Protein AF-A0A2R5FWH2-F1 (afdb_monomer_lite)

Organism: NCBI:txid2005467

Radius of gyration: 20.47 Å; chains: 1; bounding box: 29×84×35 Å

pLDDT: mean 79.4, std 21.82, range [32.06, 98.62]

Foldseek 3Di:
DDDDDDDDPDPPPPPPPPPPDQDPQLDDDDDLVVLVVVVVVDVDAEEEEEADQAQNSNVVVLVPPPRYPYYAYEHCDPPHPGPYNDQLLDLVVLVVDDQEQEYEYEFRADPSVVSNLVSRQVRHNFWYWYFYDPDPVDTDIDIGTD

Structure (mmCIF, N/CA/C/O backbone):
data_AF-A0A2R5FWH2-F1
#
_entry.id   AF-A0A2R5FWH2-F1
#
loop_
_atom_site.group_PDB
_atom_site.id
_atom_site.type_symbol
_atom_site.label_atom_id
_atom_site.label_alt_id
_atom_site.label_comp_id
_atom_site.label_asym_id
_atom_site.label_entity_id
_atom_site.label_seq_id
_atom_site.pdbx_PDB_ins_code
_atom_site.Cartn_x
_atom_site.Cartn_y
_atom_site.Cartn_z
_atom_site.occupancy
_atom_site.B_iso_or_equiv
_atom_site.auth_seq_id
_atom_site.auth_comp_id
_atom_site.auth_asym_id
_atom_site.auth_atom_id
_atom_site.pdbx_PDB_model_num
ATOM 1 N N . MET A 1 1 ? 9.923 -73.075 -18.340 1.00 40.28 1 MET A N 1
ATOM 2 C CA . MET A 1 1 ? 9.689 -71.994 -19.320 1.00 40.28 1 MET A CA 1
ATOM 3 C C . MET A 1 1 ? 8.964 -70.892 -18.570 1.00 40.28 1 MET A C 1
ATOM 5 O O . MET A 1 1 ? 7.863 -71.122 -18.092 1.00 40.28 1 MET A O 1
ATOM 9 N N . THR A 1 2 ? 9.668 -69.800 -18.305 1.00 34.47 2 THR A N 1
ATOM 10 C CA . THR A 1 2 ? 9.343 -68.722 -17.359 1.00 34.47 2 THR A CA 1
ATOM 11 C C . THR A 1 2 ? 8.909 -67.447 -18.097 1.00 34.47 2 THR A C 1
ATOM 13 O O . THR A 1 2 ? 9.240 -67.291 -19.268 1.00 34.47 2 THR A O 1
ATOM 16 N N . VAL A 1 3 ? 8.317 -66.510 -17.332 1.00 32.06 3 VAL A N 1
ATOM 17 C CA . VAL A 1 3 ? 8.095 -65.067 -17.622 1.00 32.06 3 VAL A CA 1
ATOM 18 C C . VAL A 1 3 ? 6.902 -64.799 -18.577 1.00 32.06 3 VAL A C 1
ATOM 20 O O . VAL A 1 3 ? 6.757 -65.483 -19.574 1.00 32.06 3 VAL A O 1
ATOM 23 N N . ALA A 1 4 ? 5.957 -63.874 -18.365 1.00 36.44 4 ALA A N 1
ATOM 24 C CA . ALA A 1 4 ? 5.903 -62.674 -17.533 1.00 36.44 4 ALA A CA 1
ATOM 25 C C . ALA A 1 4 ? 4.444 -62.341 -17.162 1.00 36.44 4 ALA A C 1
ATOM 27 O O . ALA A 1 4 ? 3.559 -62.390 -18.015 1.00 36.44 4 ALA A O 1
ATOM 28 N N . GLN A 1 5 ? 4.215 -61.932 -15.915 1.00 40.81 5 GLN A N 1
ATOM 29 C CA . GLN A 1 5 ? 3.022 -61.191 -15.516 1.00 40.81 5 GLN A CA 1
ATOM 30 C C . GLN A 1 5 ? 3.054 -59.793 -16.143 1.00 40.81 5 GLN A C 1
ATOM 32 O O . GLN A 1 5 ? 4.083 -59.116 -16.142 1.00 40.81 5 GLN A O 1
ATOM 37 N N . LEU A 1 6 ? 1.906 -59.382 -16.673 1.00 37.62 6 LEU A N 1
ATOM 38 C CA . LEU A 1 6 ? 1.651 -58.072 -17.252 1.00 37.62 6 LEU A CA 1
ATOM 39 C C . LEU A 1 6 ? 1.689 -57.008 -16.136 1.00 37.62 6 LEU A C 1
ATOM 41 O O . LEU A 1 6 ? 0.674 -56.691 -15.524 1.00 37.62 6 LEU A O 1
ATOM 45 N N . LEU A 1 7 ? 2.876 -56.484 -15.833 1.00 35.38 7 LEU A N 1
ATOM 46 C CA . LEU A 1 7 ? 3.031 -55.260 -15.053 1.00 35.38 7 LEU A CA 1
ATOM 47 C C . LEU A 1 7 ? 2.905 -54.086 -16.023 1.00 35.38 7 LEU A C 1
ATOM 49 O O . LEU A 1 7 ? 3.865 -53.694 -16.683 1.00 35.38 7 LEU A O 1
ATOM 53 N N . THR A 1 8 ? 1.698 -53.539 -16.134 1.00 37.88 8 THR A N 1
ATOM 54 C CA . THR A 1 8 ? 1.488 -52.216 -16.721 1.00 37.88 8 THR A CA 1
ATOM 55 C C . THR A 1 8 ? 2.239 -51.203 -15.865 1.00 37.88 8 THR A C 1
ATOM 57 O O . THR A 1 8 ? 1.856 -50.946 -14.723 1.00 37.88 8 THR A O 1
ATOM 60 N N . SER A 1 9 ? 3.323 -50.652 -16.405 1.00 37.91 9 SER A N 1
ATOM 61 C CA . SER A 1 9 ? 4.023 -49.514 -15.824 1.00 37.91 9 SER A CA 1
ATOM 62 C C . SER A 1 9 ? 3.043 -48.348 -15.722 1.00 37.91 9 SER A C 1
ATOM 64 O O . SER A 1 9 ? 2.690 -47.739 -16.733 1.00 37.91 9 SER A O 1
ATOM 66 N N . GLN A 1 10 ? 2.580 -48.052 -14.508 1.00 35.19 10 GLN A N 1
ATOM 67 C CA . GLN A 1 10 ? 1.988 -46.758 -14.215 1.00 35.19 10 GLN A CA 1
ATOM 68 C C . GLN A 1 10 ? 3.077 -45.721 -14.469 1.00 35.19 10 GLN A C 1
ATOM 70 O O . GLN A 1 10 ? 4.102 -45.689 -13.787 1.00 35.19 10 GLN A O 1
ATOM 75 N N . SER A 1 11 ? 2.885 -44.917 -15.507 1.00 35.78 11 SER A N 1
ATOM 76 C CA . SER A 1 11 ? 3.635 -43.695 -15.731 1.00 35.78 11 SER A CA 1
ATOM 77 C C . SER A 1 11 ? 3.403 -42.806 -14.516 1.00 35.78 11 SER A C 1
ATOM 79 O O . SER A 1 11 ? 2.369 -42.154 -14.389 1.00 35.78 11 SER A O 1
ATOM 81 N N . HIS A 1 12 ? 4.352 -42.841 -13.582 1.00 38.41 12 HIS A N 1
ATOM 82 C CA . HIS A 1 12 ? 4.412 -41.900 -12.482 1.00 38.41 12 HIS A CA 1
ATOM 83 C C . HIS A 1 12 ? 4.396 -40.497 -13.074 1.00 38.41 12 HIS A C 1
ATOM 85 O O . HIS A 1 12 ? 5.281 -40.123 -13.843 1.00 38.41 12 HIS A O 1
ATOM 91 N N . THR A 1 13 ? 3.351 -39.753 -12.732 1.00 38.53 13 THR A N 1
ATOM 92 C CA . THR A 1 13 ? 3.195 -38.335 -13.011 1.00 38.53 13 THR A CA 1
ATOM 93 C C . THR A 1 13 ? 4.427 -37.620 -12.469 1.00 38.53 13 THR A C 1
ATOM 95 O O . THR A 1 13 ? 4.547 -37.394 -11.265 1.00 38.53 13 THR A O 1
ATOM 98 N N . SER A 1 14 ? 5.384 -37.309 -13.343 1.00 38.47 14 SER A N 1
ATOM 99 C CA . SER A 1 14 ? 6.437 -36.356 -13.024 1.00 38.47 14 SER A CA 1
ATOM 100 C C . SER A 1 14 ? 5.734 -35.035 -12.762 1.00 38.47 14 SER A C 1
ATOM 102 O O . SER A 1 14 ? 5.259 -34.392 -13.695 1.00 38.47 14 SER A O 1
ATOM 104 N N . ALA A 1 15 ? 5.609 -34.674 -11.484 1.00 41.28 15 ALA A N 1
ATOM 105 C CA . ALA A 1 15 ? 5.287 -33.320 -11.085 1.00 41.28 15 ALA A CA 1
ATOM 106 C C . ALA A 1 15 ? 6.289 -32.418 -11.805 1.00 41.28 15 ALA A C 1
ATOM 108 O O . ALA A 1 15 ? 7.490 -32.453 -11.527 1.00 41.28 15 ALA A O 1
ATOM 109 N N . SER A 1 16 ? 5.801 -31.704 -12.814 1.00 39.47 16 SER A N 1
ATOM 110 C CA . SER A 1 16 ? 6.549 -30.669 -13.495 1.00 39.47 16 SER A CA 1
ATOM 111 C C . SER A 1 16 ? 6.979 -29.684 -12.422 1.00 39.47 16 SER A C 1
ATOM 113 O O . SER A 1 16 ? 6.147 -28.994 -11.837 1.00 39.47 16 SER A O 1
ATOM 115 N N . ILE A 1 17 ? 8.277 -29.675 -12.125 1.00 40.78 17 ILE A N 1
ATOM 116 C CA . ILE A 1 17 ? 8.914 -28.572 -11.424 1.00 40.78 17 ILE A CA 1
ATOM 117 C C . ILE A 1 17 ? 8.650 -27.370 -12.324 1.00 40.78 17 ILE A C 1
ATOM 119 O O . ILE A 1 17 ? 9.287 -27.230 -13.368 1.00 40.78 17 ILE A O 1
ATOM 123 N N . GLU A 1 18 ? 7.647 -26.565 -11.978 1.00 43.78 18 GLU A N 1
ATOM 124 C CA . GLU A 1 18 ? 7.451 -25.273 -12.608 1.00 43.78 18 GLU A CA 1
ATOM 125 C C . GLU A 1 18 ? 8.722 -24.477 -12.339 1.00 43.78 18 GLU A C 1
ATOM 127 O O . GLU A 1 18 ? 8.986 -24.001 -11.234 1.00 43.78 18 GLU A O 1
ATOM 132 N N . THR A 1 19 ? 9.571 -24.385 -13.356 1.00 36.81 19 THR A N 1
ATOM 133 C CA . THR A 1 19 ? 10.584 -23.348 -13.437 1.00 36.81 19 THR A CA 1
ATOM 134 C C . THR A 1 19 ? 9.859 -22.026 -13.255 1.00 36.81 19 THR A C 1
ATOM 136 O O . THR A 1 19 ? 9.146 -21.596 -14.161 1.00 36.81 19 THR A O 1
ATOM 139 N N . VAL A 1 20 ? 10.023 -21.408 -12.081 1.00 45.19 20 VAL A N 1
ATOM 140 C CA . VAL A 1 20 ? 9.591 -20.040 -11.785 1.00 45.19 20 VAL A CA 1
ATOM 141 C C . VAL A 1 20 ? 10.338 -19.120 -12.748 1.00 45.19 20 VAL A C 1
ATOM 143 O O . VAL A 1 20 ? 11.428 -18.619 -12.466 1.00 45.19 20 VAL A O 1
ATOM 146 N N . GLY A 1 21 ? 9.793 -18.970 -13.952 1.00 38.12 21 GLY A N 1
ATOM 147 C CA . GLY A 1 21 ? 10.236 -17.974 -14.905 1.00 38.12 21 GLY A CA 1
ATOM 148 C C . GLY A 1 21 ? 10.019 -16.610 -14.267 1.00 38.12 21 GLY A C 1
ATOM 149 O O . GLY A 1 21 ? 8.935 -16.328 -13.759 1.00 38.12 21 GLY A O 1
ATOM 150 N N . ARG A 1 22 ? 11.062 -15.774 -14.246 1.00 48.88 22 ARG A N 1
ATOM 151 C CA . ARG A 1 22 ? 10.963 -14.407 -13.727 1.00 48.88 22 ARG A CA 1
ATOM 152 C C . ARG A 1 22 ? 9.856 -13.682 -14.484 1.00 48.88 22 ARG A C 1
ATOM 154 O O . ARG A 1 22 ? 9.975 -13.469 -15.689 1.00 48.88 22 ARG A O 1
ATOM 161 N N . HIS A 1 23 ? 8.794 -13.300 -13.782 1.00 53.47 23 HIS A N 1
ATOM 162 C CA . HIS A 1 23 ? 7.803 -12.406 -14.357 1.00 53.47 23 HIS A CA 1
ATOM 163 C C . HIS A 1 23 ? 8.505 -11.082 -14.714 1.00 53.47 23 HIS A C 1
ATOM 165 O O . HIS A 1 23 ? 9.299 -10.607 -13.898 1.00 53.47 23 HIS A O 1
ATOM 171 N N . PRO A 1 24 ? 8.222 -10.447 -15.866 1.00 53.31 24 PRO A N 1
ATOM 172 C CA . PRO A 1 24 ? 8.858 -9.184 -16.269 1.00 53.31 24 PRO A CA 1
ATOM 173 C C . PRO A 1 24 ? 8.744 -8.050 -15.235 1.00 53.31 24 PRO A C 1
ATOM 175 O O . PRO A 1 24 ? 9.524 -7.107 -15.263 1.00 53.31 24 PRO A O 1
ATOM 178 N N . LEU A 1 25 ? 7.788 -8.167 -14.308 1.00 52.19 25 LEU A N 1
ATOM 179 C CA . LEU A 1 25 ? 7.538 -7.225 -13.211 1.00 52.19 25 LEU A CA 1
ATOM 180 C C . LEU A 1 25 ? 8.004 -7.731 -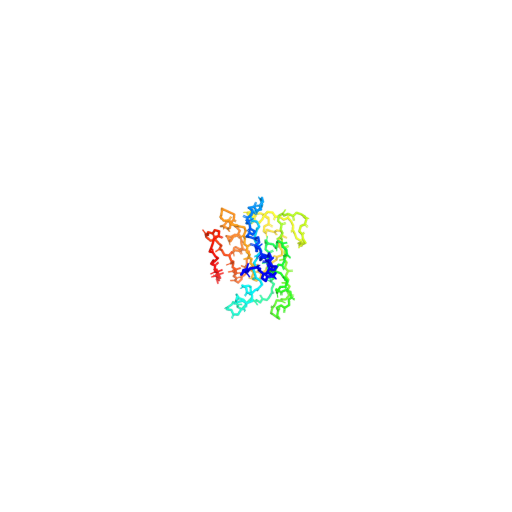11.832 1.00 52.19 25 LEU A C 1
ATOM 182 O O . LEU A 1 25 ? 7.624 -7.162 -10.816 1.00 52.19 25 LEU A O 1
ATOM 186 N N . ASN A 1 26 ? 8.776 -8.822 -11.771 1.00 56.44 26 ASN A N 1
ATOM 187 C CA . ASN A 1 26 ? 9.187 -9.481 -10.522 1.00 56.44 26 ASN A CA 1
ATOM 188 C C . ASN A 1 26 ? 8.006 -9.853 -9.598 1.00 56.44 26 ASN A C 1
ATOM 190 O O . ASN A 1 26 ? 8.127 -9.812 -8.375 1.00 56.44 26 ASN A O 1
ATOM 194 N N . PHE A 1 27 ? 6.862 -10.211 -10.186 1.00 54.50 27 PHE A N 1
ATOM 195 C CA . PHE A 1 27 ? 5.679 -10.650 -9.453 1.00 54.50 27 PHE A CA 1
ATOM 196 C C . PHE A 1 27 ? 5.909 -12.019 -8.790 1.00 54.50 27 PHE A C 1
ATOM 198 O O . PHE A 1 27 ? 6.333 -12.966 -9.455 1.00 54.50 27 PHE A O 1
ATOM 205 N N . TYR A 1 28 ? 5.574 -12.122 -7.503 1.00 61.16 28 TYR A N 1
ATOM 206 C CA . TYR A 1 28 ? 5.403 -13.376 -6.771 1.00 61.16 28 TYR A CA 1
ATOM 207 C C . TYR A 1 28 ? 4.206 -13.228 -5.833 1.00 61.16 28 TYR A C 1
ATOM 209 O O . TYR A 1 28 ? 4.074 -12.222 -5.136 1.00 61.16 28 TYR A O 1
ATOM 217 N N . GLU A 1 29 ? 3.328 -14.222 -5.822 1.00 60.00 29 GLU A N 1
ATOM 218 C CA . GLU A 1 29 ? 2.146 -14.200 -4.972 1.00 60.00 29 GLU A CA 1
ATOM 219 C C . GLU A 1 29 ? 2.498 -14.631 -3.548 1.00 60.00 29 GLU A C 1
ATOM 221 O O . GLU A 1 29 ? 3.122 -15.670 -3.340 1.00 60.00 29 GLU A O 1
ATOM 226 N N . SER A 1 30 ? 2.080 -13.848 -2.552 1.00 60.88 30 SER A N 1
ATOM 227 C CA . SER A 1 30 ? 2.198 -14.255 -1.152 1.00 60.88 30 SER A CA 1
ATOM 228 C C . SER A 1 30 ? 1.291 -15.461 -0.891 1.00 60.88 30 SER A C 1
ATOM 230 O O . SER A 1 30 ? 0.076 -15.341 -1.071 1.00 60.88 30 SER A O 1
ATOM 232 N N . PRO A 1 31 ? 1.815 -16.604 -0.411 1.00 65.25 31 PRO A N 1
ATOM 233 C CA . PRO A 1 31 ? 0.963 -17.685 0.060 1.00 65.25 31 PRO A CA 1
ATOM 234 C C . PRO A 1 31 ? 0.026 -17.172 1.160 1.00 65.25 31 PRO A C 1
ATOM 236 O O . PRO A 1 31 ? 0.471 -16.507 2.095 1.00 65.25 31 PRO A O 1
ATOM 239 N N . SER A 1 32 ? -1.262 -17.504 1.084 1.00 67.00 32 SER A N 1
ATOM 240 C CA . SER A 1 32 ? -2.290 -16.989 2.005 1.00 67.00 32 SER A CA 1
ATOM 241 C C . SER A 1 32 ? -1.973 -17.246 3.485 1.00 67.00 32 SER A C 1
ATOM 243 O O . SER A 1 32 ? -2.222 -16.386 4.332 1.00 67.00 32 SER A O 1
ATOM 245 N N . TRP A 1 33 ? -1.344 -18.384 3.804 1.00 66.75 33 TRP A N 1
ATOM 246 C CA . TRP A 1 33 ? -0.915 -18.708 5.170 1.00 66.75 33 TRP A CA 1
ATOM 247 C C . TRP A 1 33 ? 0.069 -17.675 5.746 1.00 66.75 33 TRP A C 1
ATOM 249 O O . TRP A 1 33 ? 0.041 -17.402 6.945 1.00 66.75 33 TRP A O 1
ATOM 259 N N . PHE A 1 34 ? 0.884 -17.041 4.901 1.00 72.12 34 PHE A N 1
ATOM 260 C CA . PHE A 1 34 ? 1.905 -16.079 5.314 1.00 72.12 34 PHE A CA 1
ATOM 261 C C . PHE A 1 34 ? 1.284 -14.783 5.843 1.00 72.12 34 PHE A C 1
ATOM 263 O O . PHE A 1 34 ? 1.659 -14.276 6.899 1.00 72.12 34 PHE A O 1
ATOM 270 N N . THR A 1 35 ?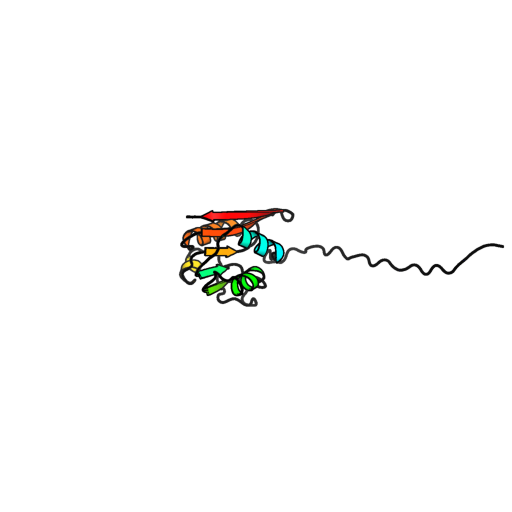 0.252 -14.294 5.161 1.00 76.75 35 THR A N 1
ATOM 271 C CA . THR A 1 35 ? -0.530 -13.137 5.605 1.00 76.75 35 THR A CA 1
ATOM 272 C C . THR A 1 35 ? -1.326 -13.451 6.868 1.00 76.75 35 THR A C 1
ATOM 274 O O . THR A 1 35 ? -1.369 -12.624 7.773 1.00 76.75 35 THR A O 1
ATOM 277 N N . THR A 1 36 ? -1.892 -14.658 6.997 1.00 76.62 36 THR A N 1
ATOM 278 C CA . THR A 1 36 ? -2.584 -15.043 8.242 1.00 76.62 36 THR A CA 1
ATOM 279 C C . THR A 1 36 ? -1.650 -15.154 9.449 1.00 76.62 36 THR A C 1
ATOM 281 O O . THR A 1 36 ? -2.092 -14.931 10.572 1.00 76.62 36 THR A O 1
ATOM 284 N N . GLU A 1 37 ? -0.374 -15.500 9.251 1.00 80.25 37 GLU A N 1
ATOM 285 C CA . GLU A 1 37 ? 0.633 -15.479 10.320 1.00 80.25 37 GLU A CA 1
ATOM 286 C C . GLU A 1 37 ? 0.957 -14.042 10.724 1.00 80.25 37 GLU A C 1
ATOM 288 O O . GLU A 1 37 ? 0.900 -13.716 11.904 1.00 80.25 37 GLU A O 1
ATOM 293 N N . LEU A 1 38 ? 1.208 -13.156 9.754 1.00 80.94 38 LEU A N 1
ATOM 294 C CA . LEU A 1 38 ? 1.452 -11.73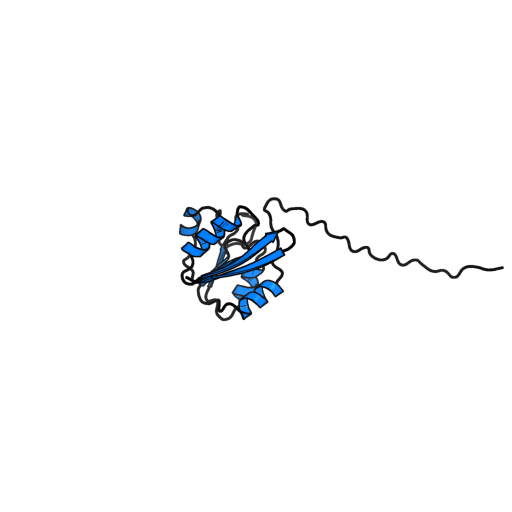6 10.020 1.00 80.94 38 LEU A CA 1
ATOM 295 C C . LEU A 1 38 ? 0.321 -11.109 10.847 1.00 80.94 38 LEU A C 1
ATOM 297 O O . LEU A 1 38 ? 0.589 -10.459 11.854 1.00 80.94 38 LEU A O 1
ATOM 301 N N . LEU A 1 39 ? -0.935 -11.352 10.462 1.00 82.44 39 LEU A N 1
ATOM 302 C CA . LEU A 1 39 ? -2.114 -10.825 11.158 1.00 82.44 39 LEU A CA 1
ATOM 303 C C . LEU A 1 39 ? -2.266 -11.348 12.596 1.00 82.44 39 LEU A C 1
ATOM 305 O O . LEU A 1 39 ? -2.968 -10.735 13.395 1.00 82.44 39 LEU A O 1
ATOM 309 N N . ARG A 1 40 ? -1.610 -12.461 12.952 1.00 82.19 40 ARG A N 1
ATOM 310 C CA . ARG A 1 40 ? -1.583 -12.968 14.333 1.00 82.19 40 ARG A CA 1
ATOM 311 C C . ARG A 1 40 ? -0.579 -12.241 15.224 1.00 82.19 40 ARG A C 1
ATOM 313 O O . ARG A 1 40 ? -0.777 -12.223 16.435 1.00 82.19 40 ARG A O 1
ATOM 320 N N . HIS A 1 41 ? 0.466 -11.648 14.649 1.00 84.62 41 HIS A N 1
ATOM 321 C CA . HIS A 1 41 ? 1.522 -10.955 15.403 1.00 84.62 41 HIS A CA 1
ATOM 322 C C . HIS A 1 41 ? 1.414 -9.436 15.330 1.00 84.62 41 HIS A C 1
ATOM 324 O O . HIS A 1 41 ? 1.875 -8.750 16.237 1.00 84.62 41 HIS A O 1
ATOM 330 N N . VAL A 1 42 ? 0.806 -8.910 14.266 1.00 86.44 42 VAL A N 1
ATOM 331 C CA . VAL A 1 42 ? 0.666 -7.472 14.040 1.00 86.44 42 VAL A CA 1
ATOM 332 C C . VAL A 1 42 ? -0.801 -7.080 14.178 1.00 86.44 42 VAL A C 1
ATOM 334 O O . VAL A 1 42 ? -1.623 -7.543 13.382 1.00 86.44 42 VAL A O 1
ATOM 337 N N . PRO A 1 43 ? -1.155 -6.201 15.131 1.00 88.00 43 PRO A N 1
ATOM 338 C CA . PRO A 1 43 ? -2.530 -5.767 15.355 1.00 88.00 43 PRO A CA 1
ATOM 339 C C . PRO A 1 43 ? -2.964 -4.719 14.314 1.00 88.00 43 PRO A C 1
ATOM 341 O O . PRO A 1 43 ? -3.313 -3.583 14.649 1.00 88.00 43 PRO A O 1
ATOM 344 N N . LEU A 1 44 ? -2.933 -5.091 13.029 1.00 92.88 44 LEU A N 1
ATOM 345 C CA . LEU A 1 44 ? -3.376 -4.226 11.939 1.00 92.88 44 LEU A CA 1
ATOM 346 C C . LEU A 1 44 ? -4.831 -3.809 12.168 1.00 92.88 44 LEU A C 1
ATOM 348 O O . LEU A 1 44 ? -5.702 -4.654 12.385 1.00 92.88 44 LEU A O 1
ATOM 352 N N . SER A 1 45 ? -5.085 -2.504 12.126 1.00 96.06 45 SER A N 1
ATOM 353 C CA . SER A 1 45 ? -6.399 -1.919 12.393 1.00 96.06 45 SER A CA 1
ATOM 354 C C . SER A 1 45 ? -6.584 -0.578 11.679 1.00 96.06 45 SER A C 1
ATOM 356 O O . SER A 1 45 ? -5.605 0.061 11.292 1.00 96.06 45 SER A O 1
ATOM 358 N N . GLY A 1 46 ? -7.834 -0.149 11.501 1.00 97.62 46 GLY A N 1
ATOM 359 C CA . GLY A 1 46 ? -8.165 1.115 10.842 1.00 97.62 46 GLY A CA 1
ATOM 360 C C . GLY A 1 46 ? -8.078 1.027 9.318 1.00 97.62 46 GLY A C 1
ATOM 361 O O . GLY A 1 46 ? -8.445 0.012 8.721 1.00 97.62 46 GLY A O 1
ATOM 362 N N . VAL A 1 47 ? -7.612 2.097 8.672 1.00 98.38 47 VAL A N 1
ATOM 363 C CA . VAL A 1 47 ? -7.473 2.158 7.209 1.00 98.38 47 VAL A CA 1
ATOM 364 C C . VAL A 1 47 ? -6.130 1.575 6.778 1.00 98.38 47 VAL A C 1
ATOM 366 O O . VAL A 1 47 ? -5.077 2.056 7.203 1.00 98.38 47 VAL A O 1
ATOM 369 N N . ILE A 1 48 ? -6.144 0.586 5.884 1.00 98.44 48 ILE A N 1
ATOM 370 C CA . ILE A 1 48 ? -4.939 -0.143 5.461 1.00 98.44 48 ILE A CA 1
ATOM 371 C C . ILE A 1 48 ? -4.689 0.047 3.961 1.00 98.44 48 ILE A C 1
ATOM 373 O O . ILE A 1 48 ? -5.589 -0.120 3.142 1.00 98.44 48 ILE A O 1
ATOM 377 N N . GLY A 1 49 ? -3.458 0.391 3.586 1.00 98.31 49 GLY A N 1
ATOM 378 C CA . GLY A 1 49 ? -3.035 0.445 2.186 1.00 98.31 49 GLY A CA 1
ATOM 379 C C . GLY A 1 49 ? -2.214 -0.770 1.759 1.00 98.31 49 GLY A C 1
ATOM 380 O O . GLY A 1 49 ? -1.270 -1.151 2.451 1.00 98.31 49 GLY A O 1
ATOM 381 N N . GLU A 1 50 ? -2.516 -1.322 0.586 1.00 97.50 50 GLU A N 1
ATOM 382 C CA . GLU A 1 50 ? -1.714 -2.338 -0.103 1.00 97.50 50 GLU A CA 1
ATOM 383 C C . GLU A 1 50 ? -1.215 -1.776 -1.452 1.00 97.50 50 GLU A C 1
ATOM 385 O O . GLU A 1 50 ? -1.894 -1.878 -2.477 1.00 97.50 50 GLU A O 1
ATOM 390 N N . PRO A 1 51 ? -0.034 -1.134 -1.487 1.00 97.69 51 PRO A N 1
ATOM 391 C CA . PRO A 1 51 ? 0.466 -0.434 -2.670 1.00 97.69 51 PRO A CA 1
ATOM 392 C C . PRO A 1 51 ? 0.963 -1.331 -3.820 1.00 97.69 51 PRO A C 1
ATOM 394 O O . PRO A 1 51 ? 1.352 -0.796 -4.862 1.00 97.69 51 PRO A O 1
ATOM 397 N N . CYS A 1 52 ? 1.025 -2.652 -3.617 1.00 95.75 52 CYS A N 1
ATOM 398 C CA . CYS A 1 52 ? 1.540 -3.636 -4.577 1.00 95.75 52 CYS A CA 1
ATOM 399 C C . CYS A 1 52 ? 0.615 -4.864 -4.621 1.00 95.75 52 CYS A C 1
ATOM 401 O O . CYS A 1 52 ? 1.013 -5.952 -4.209 1.00 95.75 52 CYS A O 1
ATOM 403 N N . VAL A 1 53 ? -0.637 -4.666 -5.046 1.00 95.06 53 VAL A N 1
ATOM 404 C CA . VAL A 1 53 ? -1.716 -5.646 -4.838 1.00 95.06 53 VAL A CA 1
ATOM 405 C C . VAL A 1 53 ? -1.568 -6.932 -5.644 1.00 95.06 53 VAL A C 1
ATOM 407 O O . VAL A 1 53 ? -1.966 -8.004 -5.184 1.00 95.06 53 VAL A O 1
ATOM 410 N N . GLY A 1 54 ? -0.998 -6.878 -6.848 1.00 92.75 54 GLY A N 1
ATOM 411 C CA . GLY A 1 54 ? -0.885 -8.047 -7.705 1.00 92.75 54 GLY A CA 1
ATOM 412 C C . GLY A 1 54 ? -2.242 -8.712 -7.958 1.00 92.75 54 GLY A C 1
ATOM 413 O O . GLY A 1 54 ? -3.149 -8.098 -8.515 1.00 92.75 54 GLY A O 1
ATOM 414 N N . HIS A 1 55 ? -2.393 -9.978 -7.554 1.00 92.31 55 HIS A N 1
ATOM 415 C CA . HIS A 1 55 ? -3.670 -10.711 -7.631 1.00 92.31 55 HIS A CA 1
ATOM 416 C C . HIS A 1 55 ? -4.579 -10.529 -6.402 1.00 92.31 55 HIS A C 1
ATOM 418 O O . HIS A 1 55 ? -5.648 -11.129 -6.341 1.00 92.31 55 HIS A O 1
ATOM 424 N N . GLY A 1 56 ? -4.189 -9.705 -5.429 1.00 92.56 56 GLY A N 1
ATOM 425 C CA . GLY A 1 56 ? -5.018 -9.378 -4.272 1.00 92.56 56 GLY A CA 1
ATOM 426 C C . GLY A 1 56 ? -4.996 -10.411 -3.153 1.00 92.56 56 GLY A C 1
ATOM 427 O O . GLY A 1 56 ? -5.942 -10.464 -2.370 1.00 92.56 56 GLY A O 1
ATOM 428 N N . ALA A 1 57 ? -3.943 -11.226 -3.041 1.00 90.06 57 ALA A N 1
ATOM 429 C CA . ALA A 1 57 ? -3.826 -12.227 -1.979 1.00 90.06 57 ALA A CA 1
ATOM 430 C C . ALA A 1 57 ? -3.860 -11.598 -0.571 1.00 90.06 57 ALA A C 1
ATOM 432 O O . ALA A 1 57 ? -4.560 -12.097 0.312 1.00 90.06 57 ALA A O 1
ATOM 433 N N . ILE A 1 58 ? -3.158 -10.474 -0.364 1.00 91.88 58 ILE A N 1
ATOM 434 C CA . ILE A 1 58 ? -3.171 -9.748 0.915 1.00 91.88 58 ILE A CA 1
ATOM 435 C C . ILE A 1 58 ? -4.488 -8.973 1.065 1.00 91.88 58 ILE A C 1
ATOM 437 O O . ILE A 1 58 ? -5.168 -9.160 2.075 1.00 91.88 58 ILE A O 1
ATOM 441 N N . ALA A 1 59 ? -4.901 -8.175 0.067 1.00 94.44 59 ALA A N 1
ATOM 442 C CA . ALA A 1 59 ? -6.185 -7.457 0.083 1.00 94.44 59 ALA A CA 1
ATOM 443 C C . ALA A 1 59 ? -7.381 -8.351 0.423 1.00 94.44 59 ALA A C 1
ATOM 445 O O . ALA A 1 59 ? -8.236 -7.955 1.211 1.00 94.44 59 ALA A O 1
ATOM 446 N N . SER A 1 60 ? -7.456 -9.556 -0.143 1.00 93.00 60 SER A N 1
ATOM 447 C CA . SER A 1 60 ? -8.571 -10.480 0.093 1.00 93.00 60 SER A CA 1
ATOM 448 C C . SER A 1 60 ? -8.687 -10.878 1.564 1.00 93.00 60 SER A C 1
ATOM 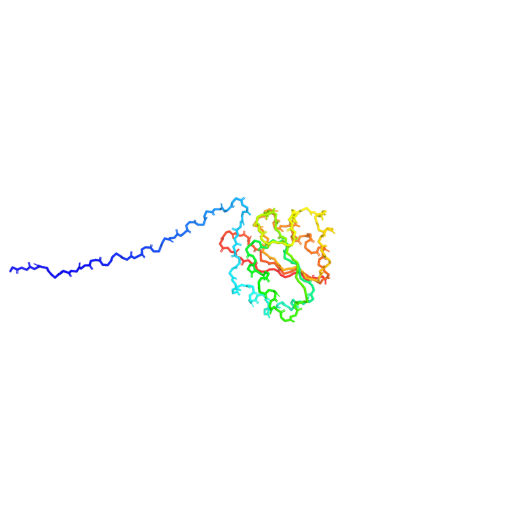450 O O . SER A 1 60 ? -9.795 -10.982 2.082 1.00 93.00 60 SER A O 1
ATOM 452 N N . LEU A 1 61 ? -7.557 -11.053 2.255 1.00 92.06 61 LEU A N 1
ATOM 453 C CA . LEU A 1 61 ? -7.536 -11.354 3.686 1.00 92.06 61 LEU A CA 1
ATOM 454 C C . LEU A 1 61 ? -7.823 -10.114 4.535 1.00 92.06 61 LEU A C 1
ATOM 456 O O . LEU A 1 61 ? -8.564 -10.207 5.509 1.00 92.06 61 LEU A O 1
ATOM 460 N N . LEU A 1 62 ? -7.289 -8.951 4.153 1.00 93.12 62 LEU A N 1
ATOM 461 C CA . LEU A 1 62 ? -7.561 -7.692 4.850 1.00 93.12 62 LEU A CA 1
ATOM 462 C C . LEU A 1 62 ? -9.033 -7.270 4.743 1.00 93.12 62 LEU A C 1
ATOM 464 O O . LEU A 1 62 ? -9.579 -6.749 5.707 1.00 93.12 62 LEU A O 1
ATOM 468 N N . ASN A 1 63 ? -9.698 -7.545 3.617 1.00 93.75 63 ASN A N 1
ATOM 469 C CA . ASN A 1 63 ? -11.125 -7.262 3.418 1.00 93.75 63 ASN A CA 1
ATOM 470 C C . ASN A 1 63 ? -12.040 -7.984 4.414 1.00 93.75 63 ASN A C 1
ATOM 472 O O . ASN A 1 63 ? -13.133 -7.505 4.702 1.00 93.75 63 ASN A O 1
ATOM 476 N N . VAL A 1 64 ? -11.618 -9.145 4.913 1.00 92.19 64 VAL A N 1
ATOM 477 C CA . VAL A 1 64 ? -12.369 -9.929 5.905 1.00 92.19 64 VAL A CA 1
ATOM 478 C C . VAL A 1 64 ? -11.753 -9.836 7.303 1.00 92.19 64 VAL A C 1
ATOM 480 O O . VAL A 1 64 ? -12.203 -10.518 8.223 1.00 92.19 64 VAL A O 1
ATOM 483 N N . TRP A 1 65 ? -10.723 -9.004 7.481 1.00 92.56 65 TRP A N 1
ATOM 484 C CA . TRP A 1 65 ? -10.072 -8.800 8.767 1.00 92.56 65 TRP A CA 1
ATOM 485 C C . TRP A 1 65 ? -10.932 -7.883 9.647 1.00 92.56 65 TRP A C 1
ATOM 487 O O . TRP A 1 65 ? -11.189 -6.743 9.263 1.00 92.56 65 TRP A O 1
ATOM 497 N N . PRO A 1 66 ? -11.361 -8.319 10.846 1.00 93.75 66 PRO A N 1
ATOM 498 C CA . PRO A 1 66 ? -12.386 -7.621 11.628 1.00 93.75 66 PRO A CA 1
ATOM 499 C C . PRO A 1 66 ? -11.970 -6.234 12.129 1.00 93.75 66 PRO A C 1
ATOM 501 O O . PRO A 1 66 ? -12.820 -5.463 12.564 1.00 93.75 66 PRO A O 1
ATOM 504 N N . HIS A 1 67 ? -10.674 -5.921 12.103 1.00 95.12 67 HIS A N 1
ATOM 505 C CA . HIS A 1 67 ? -10.147 -4.634 12.551 1.00 95.12 67 HIS A CA 1
ATOM 506 C C . HIS A 1 67 ? -9.810 -3.685 11.395 1.00 95.12 67 HIS A C 1
ATOM 508 O O . HIS A 1 67 ? -9.469 -2.532 11.651 1.00 95.12 67 HIS A O 1
ATOM 514 N N . ALA A 1 68 ? -9.896 -4.143 10.141 1.00 96.12 68 ALA A N 1
ATOM 515 C CA . ALA A 1 68 ? -9.752 -3.277 8.979 1.00 96.12 68 ALA A CA 1
ATOM 516 C C . ALA A 1 68 ? -11.070 -2.523 8.743 1.00 96.12 68 ALA A C 1
ATOM 518 O O . ALA A 1 68 ? -12.109 -3.128 8.492 1.00 96.12 68 ALA A O 1
ATOM 519 N N . GLU A 1 69 ? -11.033 -1.195 8.818 1.00 96.88 69 GLU A N 1
ATOM 520 C CA . GLU A 1 69 ? -12.200 -0.343 8.550 1.00 96.88 69 GLU A CA 1
ATOM 521 C C . GLU A 1 69 ? -12.392 -0.116 7.048 1.00 96.88 69 GLU A C 1
ATOM 523 O O . GLU A 1 69 ? -13.511 -0.091 6.536 1.00 96.88 69 GLU A O 1
ATOM 528 N N . HIS A 1 70 ? -11.283 0.066 6.332 1.00 96.44 70 HIS A N 1
ATOM 529 C CA . HIS A 1 70 ? -11.256 0.246 4.889 1.00 96.44 70 HIS A CA 1
ATOM 530 C C . HIS A 1 70 ? -9.897 -0.175 4.342 1.00 96.44 70 HIS A C 1
ATOM 532 O O . HIS A 1 70 ? -8.874 -0.006 5.012 1.00 96.44 70 HIS A O 1
ATOM 538 N N . ILE A 1 71 ? -9.876 -0.657 3.101 1.00 97.94 71 ILE A N 1
ATOM 539 C CA . ILE A 1 71 ? -8.633 -0.929 2.390 1.00 97.94 71 ILE A CA 1
ATOM 540 C C . ILE A 1 71 ? -8.554 -0.127 1.103 1.00 97.94 71 ILE A C 1
ATOM 542 O O . ILE A 1 71 ? -9.559 0.076 0.421 1.00 97.94 71 ILE A O 1
ATOM 546 N N . TRP A 1 72 ? -7.344 0.274 0.728 1.00 98.44 72 TRP A N 1
ATOM 547 C CA . TRP A 1 72 ? -7.075 0.696 -0.637 1.00 98.44 72 TRP A CA 1
ATOM 548 C C . TRP A 1 72 ? -5.908 -0.058 -1.248 1.00 98.44 72 TRP A C 1
ATOM 550 O O . TRP A 1 72 ? -4.960 -0.423 -0.560 1.00 98.44 72 TRP A O 1
ATOM 560 N N . THR A 1 73 ? -5.990 -0.282 -2.556 1.00 98.62 73 THR A N 1
ATOM 561 C CA . THR A 1 73 ? -5.029 -1.092 -3.301 1.00 98.62 73 THR A CA 1
ATOM 562 C C . THR A 1 73 ? -4.425 -0.302 -4.453 1.00 98.62 73 THR A C 1
ATOM 564 O O . THR A 1 73 ? -5.068 0.581 -5.026 1.00 98.62 73 THR A O 1
ATOM 567 N N . ASN A 1 74 ? -3.181 -0.615 -4.801 1.00 98.62 74 ASN A N 1
ATOM 568 C CA . ASN A 1 74 ? -2.512 -0.076 -5.979 1.00 98.62 74 ASN A CA 1
ATOM 569 C C . ASN A 1 74 ? -1.683 -1.161 -6.668 1.00 98.62 74 ASN A C 1
ATOM 571 O O . ASN A 1 74 ? -1.074 -1.988 -5.993 1.00 98.62 74 ASN A O 1
ATOM 575 N N . ASP A 1 75 ? -1.618 -1.123 -7.995 1.00 97.50 75 ASP A N 1
ATOM 576 C CA . ASP A 1 75 ? -0.635 -1.878 -8.774 1.00 97.50 75 ASP A CA 1
ATOM 577 C C . ASP A 1 75 ? -0.176 -1.053 -9.975 1.00 97.50 75 ASP A C 1
ATOM 579 O O . ASP A 1 75 ? -0.989 -0.385 -10.606 1.00 97.50 75 ASP A O 1
ATOM 583 N N . ILE A 1 76 ? 1.108 -1.107 -10.324 1.00 96.19 76 ILE A N 1
ATOM 584 C CA . ILE A 1 76 ? 1.619 -0.390 -11.498 1.00 96.19 76 ILE A CA 1
ATOM 585 C C . ILE A 1 76 ? 1.043 -0.943 -12.812 1.00 96.19 76 ILE A C 1
ATOM 587 O O . ILE A 1 76 ? 0.940 -0.200 -13.786 1.00 96.19 76 ILE A O 1
ATOM 591 N N . ASP A 1 77 ? 0.662 -2.224 -12.849 1.00 94.56 77 ASP A N 1
ATOM 592 C CA . ASP A 1 77 ? 0.034 -2.848 -14.011 1.00 94.56 77 ASP A CA 1
ATOM 593 C C . ASP A 1 77 ? -1.458 -2.461 -14.085 1.00 94.56 77 ASP A C 1
ATOM 595 O O . ASP A 1 77 ? -2.247 -2.877 -13.230 1.00 94.56 77 ASP A O 1
ATOM 599 N N . PRO A 1 78 ? -1.882 -1.702 -15.118 1.00 95.25 78 PRO A N 1
ATOM 600 C CA . PRO A 1 78 ? -3.267 -1.252 -15.270 1.00 95.25 78 PRO A CA 1
ATOM 601 C C . PRO A 1 78 ? -4.264 -2.389 -15.530 1.00 95.25 78 PRO A C 1
ATOM 603 O O . PRO A 1 78 ? -5.469 -2.157 -15.526 1.00 95.25 78 PRO A O 1
ATOM 606 N N . ASN A 1 79 ? -3.787 -3.612 -15.784 1.00 95.25 79 ASN A N 1
ATOM 607 C CA . ASN A 1 79 ? -4.646 -4.778 -15.980 1.00 95.25 79 ASN A CA 1
ATOM 608 C C . ASN A 1 79 ? -4.985 -5.498 -14.665 1.00 95.25 79 ASN A C 1
ATOM 610 O O . ASN A 1 79 ? -5.822 -6.405 -14.663 1.00 95.25 79 ASN A O 1
ATOM 614 N N . LYS A 1 80 ? -4.342 -5.139 -13.546 1.00 92.88 80 LYS A N 1
ATOM 615 C CA . LYS A 1 80 ? -4.670 -5.694 -12.226 1.00 92.88 80 LYS A CA 1
ATOM 616 C C . LYS A 1 80 ? -5.919 -5.031 -11.658 1.00 92.88 80 LYS A C 1
ATOM 618 O O . LYS A 1 80 ? -6.216 -3.877 -11.937 1.00 92.88 80 LYS A O 1
ATOM 623 N N . GLN A 1 81 ? -6.660 -5.763 -10.834 1.00 96.38 81 GLN A N 1
ATOM 624 C CA . GLN A 1 81 ? -7.803 -5.202 -10.115 1.00 96.38 81 GLN A CA 1
ATOM 625 C C . GLN A 1 81 ? -7.287 -4.415 -8.903 1.00 96.38 81 GLN A C 1
ATOM 627 O O . GLN A 1 81 ? -7.000 -4.996 -7.858 1.00 96.38 81 GLN A O 1
ATOM 632 N N . ALA A 1 82 ? -7.143 -3.099 -9.057 1.00 97.81 82 ALA A N 1
ATOM 633 C CA . ALA A 1 82 ? -6.678 -2.196 -8.009 1.00 97.81 82 ALA A CA 1
ATOM 634 C C . ALA A 1 82 ? -7.499 -0.898 -7.994 1.00 97.81 82 ALA A C 1
ATOM 636 O O . ALA A 1 82 ? -8.082 -0.511 -9.004 1.00 97.81 82 ALA A O 1
ATOM 637 N N . HIS A 1 83 ? -7.535 -0.192 -6.859 1.00 98.50 83 HIS A N 1
ATOM 638 C CA . HIS A 1 83 ? -8.163 1.135 -6.805 1.00 98.50 83 HIS A CA 1
ATOM 639 C C . HIS A 1 83 ? -7.343 2.194 -7.557 1.00 98.50 83 HIS A C 1
ATOM 641 O O . HIS A 1 83 ? -7.904 3.174 -8.048 1.00 98.50 83 HIS A O 1
ATOM 647 N N . PHE A 1 84 ? -6.020 2.011 -7.632 1.00 98.56 84 PHE A N 1
ATOM 648 C CA . PHE A 1 84 ? -5.086 2.943 -8.259 1.00 98.56 84 PHE A CA 1
ATOM 649 C C . PHE A 1 84 ? -4.022 2.225 -9.095 1.00 98.56 84 PHE A C 1
ATOM 651 O O . PHE A 1 84 ? -3.680 1.074 -8.828 1.00 98.56 84 PHE A O 1
ATOM 658 N N . HIS A 1 85 ? -3.463 2.959 -10.063 1.00 98.25 85 HIS A N 1
ATOM 659 C CA . HIS A 1 85 ? -2.393 2.483 -10.940 1.00 98.25 85 HIS A CA 1
ATOM 660 C C . HIS A 1 85 ? -1.234 3.476 -11.042 1.00 98.25 85 HIS A C 1
ATOM 662 O O . HIS A 1 85 ? -0.985 4.083 -12.084 1.00 98.25 85 HIS A O 1
ATOM 668 N N . TYR A 1 86 ? -0.552 3.695 -9.920 1.00 98.19 86 TYR A N 1
ATOM 669 C CA . TYR A 1 86 ? 0.608 4.574 -9.820 1.00 98.19 86 TYR A CA 1
ATOM 670 C C . TYR A 1 86 ? 1.884 3.795 -9.490 1.00 98.19 86 TYR A C 1
ATOM 672 O O . TYR A 1 86 ? 1.861 2.757 -8.827 1.00 98.19 86 TYR A O 1
ATOM 680 N N . ASP A 1 87 ? 3.024 4.346 -9.907 1.00 97.31 87 ASP A N 1
ATOM 681 C CA . ASP A 1 87 ? 4.338 3.817 -9.558 1.00 97.31 87 ASP A CA 1
ATOM 682 C C . ASP A 1 87 ? 4.638 4.101 -8.078 1.00 97.31 87 ASP A C 1
ATOM 684 O O . ASP A 1 87 ? 4.920 5.240 -7.687 1.00 97.31 87 ASP A O 1
ATOM 688 N N . ALA A 1 88 ? 4.565 3.061 -7.246 1.00 97.50 88 ALA A N 1
ATOM 689 C CA . ALA A 1 88 ? 4.802 3.149 -5.808 1.00 97.50 88 ALA A CA 1
ATOM 690 C C . ALA A 1 88 ? 6.272 3.449 -5.438 1.00 97.50 88 ALA A C 1
ATOM 692 O O . ALA A 1 88 ? 6.553 3.787 -4.283 1.00 97.50 88 ALA A O 1
ATOM 693 N N . THR A 1 89 ? 7.216 3.377 -6.382 1.00 96.19 89 THR A N 1
ATOM 694 C CA . THR A 1 89 ? 8.615 3.770 -6.143 1.00 96.19 89 THR A CA 1
ATOM 695 C C . THR A 1 89 ? 8.779 5.294 -6.073 1.00 96.19 89 THR A C 1
ATOM 697 O O . THR A 1 89 ? 9.686 5.795 -5.404 1.00 96.19 89 THR A O 1
ATOM 700 N N . LEU A 1 90 ? 7.859 6.050 -6.682 1.00 97.44 90 LEU A N 1
ATOM 701 C CA . LEU A 1 90 ? 7.902 7.510 -6.749 1.00 97.44 90 LEU A CA 1
ATOM 702 C C . LEU A 1 90 ? 7.164 8.149 -5.569 1.00 97.44 90 LEU A C 1
ATOM 704 O O . LEU A 1 90 ? 5.959 7.965 -5.414 1.00 97.44 90 LEU A O 1
ATOM 708 N N . ALA A 1 91 ? 7.848 8.989 -4.788 1.00 96.75 91 ALA A N 1
ATOM 709 C CA . ALA A 1 91 ? 7.249 9.671 -3.633 1.00 96.75 91 ALA A CA 1
ATOM 710 C C . ALA A 1 91 ? 5.992 10.492 -3.997 1.00 96.75 91 ALA A C 1
ATOM 712 O O . ALA A 1 91 ? 4.998 10.441 -3.278 1.00 96.75 91 ALA A O 1
ATOM 713 N N . GLY A 1 92 ? 5.986 11.171 -5.152 1.00 97.56 92 GLY A N 1
ATOM 714 C CA . GLY A 1 92 ? 4.830 11.955 -5.613 1.00 97.56 92 GLY A CA 1
ATOM 715 C C . GLY A 1 92 ? 3.573 11.124 -5.916 1.00 97.56 92 GLY A C 1
ATOM 716 O O . GLY A 1 92 ? 2.464 11.653 -5.879 1.00 97.56 92 GLY A O 1
ATOM 717 N N . SER A 1 93 ? 3.698 9.815 -6.164 1.00 98.00 93 SER A N 1
ATOM 718 C CA . SER A 1 93 ? 2.531 8.927 -6.286 1.00 98.00 93 SER A CA 1
ATOM 719 C C . SER A 1 93 ? 1.770 8.819 -4.967 1.00 98.00 93 SER A C 1
ATOM 721 O O . SER A 1 93 ? 0.542 8.763 -4.952 1.00 98.00 93 SER A O 1
ATOM 723 N N . TRP A 1 94 ? 2.491 8.846 -3.844 1.00 98.19 94 TRP A N 1
ATOM 724 C CA . TRP A 1 94 ? 1.922 8.613 -2.521 1.00 98.19 94 TRP A CA 1
ATOM 725 C C . TRP A 1 94 ? 1.048 9.757 -2.022 1.00 98.19 94 TRP A C 1
ATOM 727 O O . TRP A 1 94 ? 0.201 9.540 -1.154 1.00 98.19 94 TRP A O 1
ATOM 737 N N . GLU A 1 95 ? 1.180 10.951 -2.594 1.00 96.62 95 GLU A N 1
ATOM 738 C CA . GLU A 1 95 ? 0.285 12.083 -2.334 1.00 96.62 95 GLU A CA 1
ATOM 739 C C . GLU A 1 95 ? -1.141 11.819 -2.837 1.00 96.62 95 GLU A C 1
ATOM 741 O O . GLU A 1 95 ? -2.099 12.338 -2.269 1.00 96.62 95 GLU A O 1
ATOM 746 N N . LYS A 1 96 ? -1.288 10.966 -3.859 1.00 97.56 96 LYS A N 1
ATOM 747 C CA . LYS A 1 96 ? -2.575 10.634 -4.487 1.00 97.56 96 LYS A CA 1
ATOM 748 C C . LYS A 1 96 ? -3.333 9.530 -3.756 1.00 97.56 96 LYS A C 1
ATOM 750 O O . LYS A 1 96 ? -4.546 9.421 -3.912 1.00 97.56 96 LYS A O 1
ATOM 755 N N . PHE A 1 97 ? -2.636 8.704 -2.975 1.00 98.06 97 PHE A N 1
ATOM 756 C CA . PHE A 1 97 ? -3.280 7.651 -2.193 1.00 98.06 97 PHE A CA 1
ATOM 757 C C . PHE A 1 97 ? -4.076 8.240 -1.017 1.00 98.06 97 PHE A C 1
ATOM 759 O O . PHE A 1 97 ? -3.664 9.260 -0.448 1.00 98.06 97 PHE A O 1
ATOM 766 N N . PRO A 1 98 ? -5.166 7.593 -0.572 1.00 98.25 98 PRO A N 1
ATOM 767 C CA . PRO A 1 98 ? -5.860 7.970 0.655 1.00 98.25 98 PRO A CA 1
ATOM 768 C C . PRO A 1 98 ? -4.927 7.946 1.874 1.00 98.25 98 PRO A C 1
ATOM 770 O O . PRO A 1 98 ? -3.877 7.299 1.875 1.00 98.25 98 PRO A O 1
ATOM 773 N N . LYS A 1 99 ? -5.299 8.661 2.940 1.00 98.12 99 LYS A N 1
ATOM 774 C CA . LYS A 1 99 ? -4.622 8.512 4.239 1.00 98.12 99 LYS A CA 1
ATOM 775 C C . LYS A 1 99 ? -4.847 7.092 4.768 1.00 98.12 99 LYS A C 1
ATOM 777 O O . LYS A 1 99 ? -5.896 6.509 4.514 1.00 98.12 99 LYS A O 1
ATOM 782 N N . CYS A 1 100 ? -3.875 6.556 5.496 1.00 98.19 100 CYS A N 1
ATOM 783 C CA . CYS A 1 100 ? -3.953 5.223 6.085 1.00 98.19 100 CYS A CA 1
ATOM 784 C C . CYS A 1 100 ? -3.235 5.162 7.430 1.00 98.19 100 CYS A C 1
ATOM 786 O O . CYS A 1 100 ? -2.291 5.912 7.694 1.00 98.19 100 CYS A O 1
ATOM 788 N N . ASP A 1 101 ? -3.665 4.216 8.246 1.00 98.31 101 ASP A N 1
ATOM 789 C CA . ASP A 1 101 ? -3.043 3.861 9.511 1.00 98.31 101 ASP A CA 1
ATOM 790 C C . ASP A 1 101 ? -1.853 2.957 9.290 1.00 98.31 101 ASP A C 1
ATOM 792 O O . ASP A 1 101 ? -0.750 3.248 9.749 1.00 98.31 101 ASP A O 1
ATOM 796 N N . TRP A 1 102 ? -2.073 1.925 8.489 1.00 98.19 102 TRP A N 1
ATOM 797 C CA . TRP A 1 102 ? -1.072 0.927 8.184 1.00 98.19 102 TRP A CA 1
ATOM 798 C C . TRP A 1 102 ? -0.855 0.802 6.686 1.00 98.19 102 TRP A C 1
ATOM 800 O O . TRP A 1 102 ? -1.764 1.009 5.881 1.00 98.19 102 TRP A O 1
ATOM 810 N N . ILE A 1 103 ? 0.358 0.403 6.323 1.00 97.94 103 ILE A N 1
ATOM 811 C CA . ILE A 1 103 ? 0.629 -0.207 5.025 1.00 97.94 103 ILE A CA 1
ATOM 812 C C . ILE A 1 103 ? 0.931 -1.682 5.258 1.00 97.94 103 ILE A C 1
ATOM 814 O O . ILE A 1 103 ? 1.775 -2.009 6.088 1.00 97.94 103 ILE A O 1
ATOM 818 N N . CYS A 1 104 ? 0.259 -2.560 4.519 1.00 95.56 104 CYS A N 1
ATOM 819 C CA . CYS A 1 104 ? 0.510 -3.996 4.531 1.00 95.56 104 CYS A CA 1
ATOM 820 C C . CYS A 1 104 ? 0.747 -4.461 3.095 1.00 95.56 104 CYS A C 1
ATOM 822 O O . CYS A 1 104 ? -0.152 -4.345 2.268 1.00 95.56 104 CYS A O 1
ATOM 824 N N . THR A 1 105 ? 1.952 -4.935 2.768 1.00 93.69 105 THR A N 1
ATOM 825 C CA . THR A 1 105 ? 2.307 -5.228 1.369 1.00 93.69 105 THR A CA 1
ATOM 826 C C . THR A 1 105 ? 3.418 -6.261 1.211 1.00 93.69 105 THR A C 1
ATOM 828 O O . THR A 1 105 ? 4.196 -6.520 2.128 1.00 93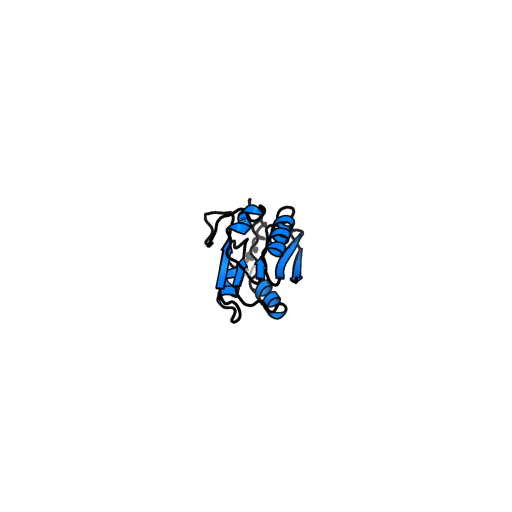.69 105 THR A O 1
ATOM 831 N N . ASN A 1 106 ? 3.513 -6.832 0.016 1.00 90.19 106 ASN A N 1
ATOM 832 C CA . ASN A 1 106 ? 4.674 -7.572 -0.459 1.00 90.19 106 ASN A CA 1
ATOM 833 C C . ASN A 1 106 ? 5.228 -6.820 -1.680 1.00 90.19 106 ASN A C 1
ATOM 835 O O . ASN A 1 106 ? 4.714 -7.005 -2.784 1.00 90.19 106 ASN A O 1
ATOM 839 N N . PRO A 1 107 ? 6.188 -5.893 -1.500 1.00 90.00 107 PRO A N 1
ATOM 840 C CA . PRO A 1 107 ? 6.701 -5.123 -2.618 1.00 90.00 107 PRO A CA 1
ATOM 841 C C . PRO A 1 107 ? 7.520 -6.017 -3.567 1.00 90.00 107 PRO A C 1
ATOM 843 O O . PRO A 1 107 ? 8.066 -7.039 -3.143 1.00 90.00 107 PRO A O 1
ATOM 846 N N . PRO A 1 108 ? 7.670 -5.622 -4.844 1.00 85.00 108 PRO A N 1
ATOM 847 C CA . PRO A 1 108 ? 8.551 -6.316 -5.776 1.00 85.00 108 PRO A CA 1
ATOM 848 C C . PRO A 1 108 ? 9.990 -6.381 -5.244 1.00 85.00 108 PRO A C 1
ATOM 850 O O . PRO A 1 108 ? 10.464 -5.485 -4.544 1.00 85.00 108 PRO A O 1
ATOM 853 N N . TYR A 1 109 ? 10.690 -7.455 -5.601 1.00 77.81 109 TYR A N 1
ATOM 854 C CA . TYR A 1 109 ? 12.028 -7.781 -5.108 1.00 77.81 109 TYR A CA 1
ATOM 855 C C . TYR A 1 109 ? 13.097 -6.716 -5.425 1.00 77.81 109 TYR A C 1
ATOM 857 O O . TYR A 1 109 ? 12.988 -5.943 -6.378 1.00 77.81 109 TYR A O 1
ATOM 865 N N . ALA A 1 110 ? 14.203 -6.787 -4.674 1.00 76.00 110 ALA A N 1
ATOM 866 C CA . ALA A 1 110 ? 15.462 -6.082 -4.923 1.00 76.00 110 ALA A CA 1
ATOM 867 C C . ALA A 1 110 ? 15.354 -4.544 -4.862 1.00 76.00 110 ALA A C 1
ATOM 869 O O . ALA A 1 110 ? 14.945 -3.993 -3.839 1.00 76.00 110 ALA A O 1
ATOM 870 N N . GLU A 1 111 ? 15.786 -3.845 -5.914 1.00 80.75 111 GLU A N 1
ATOM 871 C CA . GLU A 1 111 ? 15.982 -2.389 -5.915 1.00 80.75 111 GLU A CA 1
ATOM 872 C C . GLU A 1 111 ? 14.686 -1.587 -5.729 1.00 80.75 111 GLU A C 1
ATOM 874 O O . GLU A 1 111 ? 14.725 -0.459 -5.238 1.00 80.75 111 GLU A O 1
ATOM 879 N N . PHE A 1 112 ? 13.531 -2.182 -6.038 1.00 85.75 112 PHE A N 1
ATOM 880 C CA . PHE A 1 112 ? 12.230 -1.521 -5.933 1.00 85.75 112 PHE A CA 1
ATOM 881 C C . PHE A 1 112 ? 11.626 -1.581 -4.525 1.00 85.75 112 PHE A C 1
ATOM 883 O O . PHE A 1 112 ? 10.841 -0.706 -4.160 1.00 85.75 112 PHE A O 1
ATOM 890 N N . ALA A 1 113 ? 12.012 -2.559 -3.700 1.00 88.69 113 ALA A N 1
ATOM 891 C CA . ALA A 1 113 ? 11.458 -2.706 -2.356 1.00 88.69 113 ALA A CA 1
ATOM 892 C C . ALA A 1 113 ? 11.822 -1.514 -1.458 1.00 88.69 113 ALA A C 1
ATOM 894 O O . ALA A 1 113 ? 10.956 -0.929 -0.812 1.00 88.69 113 ALA A O 1
ATOM 895 N N . ALA A 1 114 ? 13.096 -1.113 -1.444 1.00 90.50 114 ALA A N 1
ATOM 896 C CA . ALA A 1 114 ? 13.590 -0.046 -0.575 1.00 90.50 114 ALA A CA 1
ATOM 897 C C . ALA A 1 114 ? 12.843 1.300 -0.734 1.00 90.50 114 ALA A C 1
ATOM 899 O O . ALA A 1 114 ? 12.391 1.837 0.285 1.00 90.50 114 ALA A O 1
ATOM 900 N N . PRO A 1 115 ? 12.659 1.862 -1.949 1.00 94.31 115 PRO A N 1
ATOM 901 C CA . PRO A 1 115 ? 11.900 3.101 -2.108 1.00 94.31 115 PRO A CA 1
ATOM 902 C C . PRO A 1 115 ? 10.426 2.938 -1.717 1.00 94.31 115 PRO A C 1
ATOM 904 O O . PRO A 1 115 ? 9.880 3.825 -1.063 1.00 94.31 115 PRO A O 1
ATOM 907 N N . ILE A 1 116 ? 9.798 1.798 -2.028 1.00 95.88 116 ILE A N 1
ATOM 908 C CA . ILE A 1 116 ? 8.402 1.529 -1.650 1.00 95.88 116 ILE A CA 1
ATOM 909 C C . ILE A 1 116 ? 8.252 1.497 -0.128 1.00 95.88 116 ILE A C 1
ATOM 911 O O . ILE A 1 116 ? 7.359 2.151 0.401 1.00 95.88 116 ILE A O 1
ATOM 915 N N . ILE A 1 117 ? 9.145 0.811 0.592 1.00 94.62 117 ILE A N 1
ATOM 916 C CA . ILE A 1 117 ? 9.112 0.757 2.061 1.00 94.62 117 ILE A CA 1
ATOM 917 C C . ILE A 1 117 ? 9.369 2.126 2.682 1.00 94.62 117 ILE A C 1
ATOM 919 O O . ILE A 1 117 ? 8.683 2.502 3.630 1.00 94.62 117 ILE A O 1
ATOM 923 N N . LYS A 1 118 ? 10.305 2.910 2.137 1.00 95.56 118 LYS A N 1
ATOM 924 C CA . LYS A 1 118 ? 10.545 4.281 2.603 1.00 95.56 118 LYS A CA 1
ATOM 925 C C . LYS A 1 118 ? 9.288 5.144 2.464 1.00 95.56 118 LYS A C 1
ATOM 927 O O . LYS A 1 118 ? 8.902 5.817 3.420 1.00 95.56 118 LYS A O 1
ATOM 932 N N . ASN A 1 119 ? 8.647 5.111 1.299 1.00 97.88 119 ASN A N 1
ATOM 933 C CA . ASN A 1 119 ? 7.442 5.894 1.040 1.00 97.88 119 ASN A CA 1
ATOM 934 C C . ASN A 1 119 ? 6.252 5.385 1.879 1.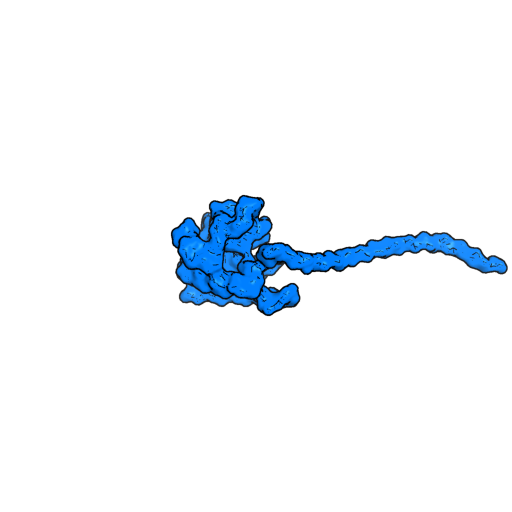00 97.88 119 ASN A C 1
ATOM 936 O O . ASN A 1 119 ? 5.508 6.189 2.440 1.00 97.88 119 ASN A O 1
ATOM 940 N N . ALA A 1 120 ? 6.125 4.063 2.047 1.00 97.31 120 ALA A N 1
ATOM 941 C CA . ALA A 1 120 ? 5.147 3.424 2.927 1.00 97.31 120 ALA A CA 1
ATOM 942 C C . ALA A 1 120 ? 5.297 3.893 4.367 1.00 97.31 120 ALA A C 1
ATOM 944 O O . ALA A 1 120 ? 4.315 4.302 4.987 1.00 97.31 120 ALA A O 1
ATOM 945 N N . TYR A 1 121 ? 6.534 3.894 4.866 1.00 96.62 121 TYR A N 1
ATOM 946 C CA . TYR A 1 121 ? 6.839 4.381 6.197 1.00 96.62 121 TYR A CA 1
ATOM 947 C C . TYR A 1 121 ? 6.432 5.840 6.301 1.00 96.62 121 TYR A C 1
ATOM 949 O O . TYR A 1 121 ? 5.684 6.186 7.192 1.00 96.62 121 TYR A O 1
ATOM 957 N N . GLN A 1 122 ? 6.787 6.708 5.356 1.00 97.31 122 GLN A N 1
ATOM 958 C CA . GLN A 1 122 ? 6.361 8.112 5.405 1.00 97.31 122 GLN A CA 1
ATOM 959 C C . GLN A 1 122 ? 4.830 8.283 5.399 1.00 97.31 122 GLN A C 1
ATOM 961 O O . GLN A 1 122 ? 4.324 9.100 6.172 1.00 97.31 122 GLN A O 1
ATOM 966 N N . LYS A 1 123 ? 4.101 7.489 4.607 1.00 97.62 123 LYS A N 1
ATOM 967 C CA . LYS A 1 123 ? 2.642 7.572 4.445 1.00 97.62 123 LYS A CA 1
ATOM 968 C C . LYS A 1 123 ? 1.843 7.067 5.647 1.00 97.62 123 LYS A C 1
ATOM 970 O O . LYS A 1 123 ? 0.871 7.718 6.025 1.00 97.62 123 LYS A O 1
ATOM 975 N N . ALA A 1 124 ? 2.204 5.908 6.195 1.00 97.88 124 ALA A N 1
ATOM 976 C CA . ALA A 1 124 ? 1.436 5.245 7.245 1.00 97.88 124 ALA A CA 1
ATOM 977 C C . ALA A 1 124 ? 1.408 6.090 8.523 1.00 97.88 124 ALA A C 1
ATOM 979 O O . ALA A 1 124 ? 2.438 6.628 8.927 1.00 97.88 124 ALA A O 1
ATOM 980 N N . ARG A 1 125 ? 0.253 6.217 9.183 1.00 97.81 125 ARG A N 1
ATOM 981 C CA . ARG A 1 125 ? 0.178 6.914 10.477 1.00 97.81 125 ARG A CA 1
ATOM 982 C C . ARG A 1 125 ? 0.833 6.107 11.601 1.00 97.81 125 ARG A C 1
ATOM 984 O O . ARG A 1 125 ? 1.497 6.707 12.435 1.00 97.81 125 ARG A O 1
ATOM 991 N N . VAL A 1 126 ? 0.634 4.792 11.609 1.00 96.94 126 VAL A N 1
ATOM 992 C CA . VAL A 1 126 ? 1.034 3.883 12.691 1.00 96.94 126 VAL A CA 1
ATOM 993 C C . VAL A 1 126 ? 2.254 3.060 12.297 1.00 96.94 126 VAL A C 1
ATOM 995 O O . VAL A 1 126 ? 3.261 3.089 12.995 1.00 96.94 126 VAL A O 1
ATOM 998 N N . GLY A 1 127 ? 2.206 2.354 11.167 1.00 95.56 127 GLY A N 1
ATOM 999 C CA . GLY A 1 127 ? 3.320 1.485 10.800 1.00 95.56 127 GLY A CA 1
ATOM 1000 C C . GLY A 1 127 ? 3.199 0.795 9.451 1.00 95.56 127 GLY A C 1
ATOM 1001 O O . GLY A 1 127 ? 2.215 0.927 8.719 1.00 95.56 127 GLY A O 1
ATOM 1002 N N . VAL A 1 128 ? 4.244 0.046 9.118 1.00 95.56 128 VAL A N 1
ATOM 1003 C CA . VAL A 1 128 ? 4.358 -0.745 7.895 1.00 95.56 128 VAL A CA 1
ATOM 1004 C C . VAL A 1 128 ? 4.607 -2.194 8.271 1.00 95.56 128 VAL A C 1
ATOM 1006 O O . VAL A 1 128 ? 5.562 -2.497 8.980 1.00 95.56 128 VAL A O 1
ATOM 1009 N N . ALA A 1 129 ? 3.789 -3.093 7.742 1.00 93.19 129 ALA A N 1
ATOM 1010 C CA . ALA A 1 129 ? 4.036 -4.522 7.749 1.00 93.19 129 ALA A CA 1
ATOM 1011 C C . ALA A 1 129 ? 4.368 -4.964 6.320 1.00 93.19 129 ALA A C 1
ATOM 1013 O O . ALA A 1 129 ? 3.553 -4.817 5.407 1.00 93.19 129 ALA A O 1
ATOM 1014 N N . ALA A 1 130 ? 5.580 -5.465 6.100 1.00 89.25 130 ALA A N 1
ATOM 1015 C CA . ALA A 1 130 ? 6.025 -5.843 4.769 1.00 89.25 130 ALA A CA 1
ATOM 1016 C C . ALA A 1 130 ? 6.704 -7.207 4.731 1.00 89.25 130 ALA A C 1
ATOM 1018 O O . ALA A 1 130 ? 7.507 -7.561 5.598 1.00 89.25 130 ALA A O 1
ATOM 1019 N N . PHE A 1 131 ? 6.424 -7.943 3.661 1.00 82.25 131 PHE A N 1
ATOM 1020 C CA . PHE A 1 131 ? 7.156 -9.153 3.315 1.00 82.25 131 PHE A CA 1
ATOM 1021 C C . PHE A 1 131 ? 8.322 -8.775 2.410 1.00 82.25 131 PHE A C 1
ATOM 1023 O O . PHE A 1 131 ? 8.130 -8.374 1.272 1.00 82.25 131 PHE A O 1
ATOM 1030 N N . LEU A 1 132 ? 9.541 -8.847 2.931 1.00 76.06 132 LEU A N 1
ATOM 1031 C CA . LEU A 1 132 ? 10.749 -8.484 2.207 1.00 76.06 132 LEU A CA 1
ATOM 1032 C C . LEU A 1 132 ? 11.542 -9.735 1.878 1.00 76.06 132 LEU A C 1
ATOM 1034 O O . LEU A 1 132 ? 12.105 -10.401 2.746 1.00 76.06 132 LEU A O 1
ATOM 1038 N N . LEU A 1 133 ? 11.609 -10.047 0.593 1.00 66.94 133 LEU A N 1
ATOM 1039 C CA . LEU A 1 133 ? 12.449 -11.124 0.110 1.00 66.94 133 LEU A CA 1
ATOM 1040 C C . LEU A 1 133 ? 13.850 -10.586 -0.190 1.00 66.94 133 LEU A C 1
ATOM 1042 O O . LEU A 1 133 ? 14.041 -9.749 -1.072 1.00 66.94 133 LEU A O 1
ATOM 1046 N N . THR A 1 134 ? 14.843 -11.075 0.550 1.00 58.78 134 THR A N 1
ATOM 1047 C CA . THR A 1 134 ? 16.263 -10.725 0.363 1.00 58.78 134 THR A CA 1
ATOM 1048 C C . THR A 1 134 ? 16.962 -11.616 -0.669 1.00 58.78 134 THR A C 1
ATOM 1050 O O . THR A 1 134 ? 18.069 -11.311 -1.104 1.00 58.78 134 THR A O 1
ATOM 1053 N N . SER A 1 135 ? 16.314 -12.709 -1.086 1.00 54.00 135 SER A N 1
ATOM 1054 C CA . SER A 1 135 ? 16.767 -13.659 -2.107 1.00 54.00 135 SER A CA 1
ATOM 1055 C C . SER A 1 135 ? 15.551 -14.400 -2.692 1.00 54.00 135 SER A C 1
ATOM 1057 O O . SER A 1 135 ? 14.552 -14.555 -1.982 1.00 54.00 135 SER A O 1
ATOM 1059 N N . PRO A 1 136 ? 15.601 -14.903 -3.945 1.00 53.28 136 PRO A N 1
ATOM 1060 C CA . PRO A 1 136 ? 14.519 -15.692 -4.554 1.00 53.28 136 PRO A CA 1
ATOM 1061 C C . PRO A 1 136 ? 14.106 -16.953 -3.771 1.00 53.28 136 PRO A C 1
ATOM 1063 O O . PRO A 1 136 ? 13.085 -17.551 -4.093 1.00 53.28 136 PRO A O 1
ATOM 1066 N N . HIS A 1 137 ? 14.860 -17.350 -2.740 1.00 51.97 137 HIS A N 1
ATOM 1067 C CA . HIS A 1 137 ? 14.559 -18.507 -1.891 1.00 51.97 137 HIS A CA 1
ATOM 1068 C C . HIS A 1 137 ? 14.278 -18.163 -0.415 1.00 51.97 137 HIS A C 1
ATOM 1070 O O . HIS A 1 137 ? 14.150 -19.079 0.394 1.00 51.97 137 HIS A O 1
ATOM 1076 N N . SER A 1 138 ? 14.185 -16.882 -0.029 1.00 49.66 138 SER A N 1
ATOM 1077 C CA . SER A 1 138 ? 13.972 -16.502 1.378 1.00 49.66 138 SER A CA 1
ATOM 1078 C C . SER A 1 138 ? 13.096 -15.260 1.543 1.00 49.66 138 SER A C 1
ATOM 1080 O O . SER A 1 138 ? 13.502 -14.155 1.174 1.00 49.66 138 SER A O 1
ATOM 1082 N N . ALA A 1 139 ? 11.918 -15.438 2.148 1.00 54.81 139 ALA A N 1
ATOM 1083 C CA . ALA A 1 139 ? 11.047 -14.353 2.594 1.00 54.81 139 ALA A CA 1
ATOM 1084 C C . ALA A 1 139 ? 11.341 -14.017 4.062 1.00 54.81 139 ALA A C 1
ATOM 1086 O O . ALA A 1 139 ? 11.288 -14.904 4.913 1.00 54.81 139 ALA A O 1
ATOM 1087 N N . LEU A 1 140 ? 11.617 -12.750 4.368 1.00 58.25 140 LEU A N 1
ATOM 1088 C CA . LEU A 1 140 ? 11.644 -12.222 5.733 1.00 58.25 140 LEU A CA 1
ATOM 1089 C C . LEU A 1 140 ? 10.423 -11.317 5.937 1.00 58.25 140 LEU A C 1
ATOM 1091 O O . LEU A 1 140 ? 10.012 -10.608 5.022 1.00 58.25 140 LEU A O 1
ATOM 1095 N N . HIS A 1 141 ? 9.830 -11.332 7.128 1.00 62.53 141 HIS A N 1
ATOM 1096 C CA . HIS A 1 141 ? 8.773 -10.392 7.498 1.00 62.53 141 HIS A CA 1
ATOM 1097 C C . HIS A 1 141 ? 9.383 -9.284 8.352 1.00 62.53 141 HIS A C 1
ATOM 1099 O O . HIS A 1 141 ? 10.070 -9.561 9.330 1.00 62.53 141 HIS A O 1
ATOM 1105 N N . ASN A 1 142 ? 9.138 -8.035 7.972 1.00 65.50 142 ASN A N 1
ATOM 1106 C CA . ASN A 1 142 ? 9.603 -6.872 8.711 1.00 65.50 142 ASN A CA 1
ATOM 1107 C C . ASN A 1 142 ? 8.402 -5.995 9.053 1.00 65.50 142 ASN A C 1
ATOM 1109 O O . ASN A 1 142 ? 7.622 -5.616 8.176 1.00 65.50 142 ASN A O 1
ATOM 1113 N N . VAL A 1 143 ? 8.268 -5.677 10.336 1.00 71.38 143 VAL A N 1
ATOM 1114 C CA . VAL A 1 143 ? 7.262 -4.750 10.853 1.00 71.38 143 VAL A CA 1
ATOM 1115 C C . VAL A 1 143 ? 8.013 -3.547 11.391 1.00 71.38 143 VAL A C 1
ATOM 1117 O O . VAL A 1 143 ? 8.932 -3.697 12.194 1.00 71.38 143 VAL A O 1
ATOM 1120 N N . VAL A 1 144 ? 7.661 -2.367 10.897 1.00 75.06 144 VAL A N 1
ATOM 1121 C CA . VAL A 1 144 ? 8.272 -1.102 11.297 1.00 75.06 144 VAL A CA 1
ATOM 1122 C C . VAL A 1 144 ? 7.165 -0.184 11.793 1.00 75.06 144 VAL A C 1
ATOM 1124 O O . VAL A 1 144 ? 6.333 0.273 11.009 1.00 75.06 144 VAL A O 1
ATOM 1127 N N . GLU A 1 145 ? 7.154 0.064 13.097 1.00 72.31 145 GLU A N 1
ATOM 1128 C CA . GLU A 1 145 ? 6.241 0.996 13.766 1.00 72.31 145 GLU A CA 1
ATOM 1129 C C . GLU A 1 145 ? 6.879 2.392 13.858 1.00 72.31 145 GLU A C 1
ATOM 1131 O O . GLU A 1 145 ? 8.107 2.517 13.807 1.00 72.31 145 GLU A O 1
ATOM 1136 N N . LYS A 1 146 ? 6.047 3.436 13.931 1.00 68.44 146 LYS A N 1
ATOM 1137 C CA . LYS A 1 146 ? 6.470 4.837 14.075 1.00 68.44 146 LYS A CA 1
ATOM 1138 C C . LYS A 1 146 ? 6.510 5.325 15.513 1.00 68.44 146 LYS A C 1
ATOM 1140 O O . LYS A 1 146 ? 5.619 4.934 16.294 1.00 68.44 146 LYS A O 1
#

Secondary structure (DSSP, 8-state):
-----------------------TT---PPPHHHHHHHHHHS---EEEEES--TT-HHHHHHTT-TTEEEEEEB-SSTTS--SB---TTSHHHHTTSPP-SEEEE-PPSGGGHHHHHHHHHHH-SSEEEEEEEEETTEEEEEEEE-

InterPro domains:
  IPR029063 S-adenosyl-L-methionine-dependent methyltransferase superfamily [G3DSA:3.40.50.150] (33-139)
  IPR029063 S-adenosyl-L-methionine-dependent methyltransferase superfamily [SSF53335] (21-111)

Sequence (146 aa):
MTVAQLLTSQSHTSASIETVGRHPLNFYESPSWFTTELLRHVPLSGVIGEPCVGHGAIASLLNVWPHAEHIWTNDIDPNKQAHFHYDATLAGSWEKFPKCDWICTNPPYAEFAAPIIKNAYQKARVGVAAFLLTSPHSALHNVVEK